Protein AF-A0A086A893-F1 (afdb_monomer_lite)

pLDDT: mean 83.99, std 12.23, range [52.38, 97.5]

Secondary structure (DSSP, 8-state):
--HHHHHHHHHHHHHHHHTS-SEEEEEPEETT----S--S-EEEEETTEEEEEEEEEEEESSS--EEEEEEEES--S---EEEETTTEEE-EEETTTEEEEEE-S-S-S--EEEEEETTEEEEEE-

Radius of gyration: 19.09 Å; chains: 1; bounding box: 41×47×52 Å

Structure (mmCIF, N/CA/C/O backbone):
data_AF-A0A086A893-F1
#
_entry.id   AF-A0A086A893-F1
#
loop_
_atom_site.group_PDB
_atom_site.id
_atom_site.type_symbol
_atom_site.label_atom_id
_atom_site.label_alt_id
_atom_site.label_comp_id
_atom_site.label_asym_id
_atom_site.label_entity_id
_atom_site.label_seq_id
_atom_site.pdbx_PDB_ins_code
_atom_site.Cartn_x
_atom_site.Cartn_y
_atom_site.Cartn_z
_atom_site.occupancy
_atom_site.B_iso_or_equiv
_atom_site.auth_seq_id
_atom_site.auth_comp_id
_atom_site.auth_asym_id
_atom_site.auth_atom_id
_atom_site.pdbx_PDB_model_num
ATOM 1 N N . MET A 1 1 ? 25.472 31.088 -38.352 1.00 52.38 1 MET A N 1
ATOM 2 C CA . MET A 1 1 ? 24.407 30.492 -37.508 1.00 52.38 1 MET A CA 1
ATOM 3 C C . MET A 1 1 ? 24.075 31.480 -36.384 1.00 52.38 1 MET A C 1
ATOM 5 O O . MET A 1 1 ? 24.960 31.782 -35.591 1.00 52.38 1 MET A O 1
ATOM 9 N N . LYS A 1 2 ? 22.877 32.091 -36.381 1.00 60.53 2 LYS A N 1
ATOM 10 C CA . LYS A 1 2 ? 22.500 33.161 -35.425 1.00 60.53 2 LYS A CA 1
ATOM 11 C C . LYS A 1 2 ? 22.500 32.616 -33.983 1.00 60.53 2 LYS A C 1
ATOM 13 O O . LYS A 1 2 ? 22.050 31.495 -33.765 1.00 60.53 2 LYS A O 1
ATOM 18 N N . LYS A 1 3 ? 23.005 33.394 -33.010 1.00 60.03 3 LYS A N 1
ATOM 19 C CA . LYS A 1 3 ? 23.180 32.988 -31.592 1.00 60.03 3 LYS A CA 1
ATOM 20 C C . LYS A 1 3 ? 21.903 32.417 -30.949 1.00 60.03 3 LYS A C 1
ATOM 22 O O . LYS A 1 3 ? 21.993 31.517 -30.123 1.00 60.03 3 LYS A O 1
ATOM 27 N N . SER A 1 4 ? 20.732 32.875 -31.386 1.00 62.72 4 SER A N 1
ATOM 28 C CA . SER A 1 4 ? 19.419 32.396 -30.942 1.00 62.72 4 SER A CA 1
ATOM 29 C C . SER A 1 4 ? 19.160 30.914 -31.241 1.00 62.72 4 SER A C 1
ATOM 31 O O . SER A 1 4 ? 18.571 30.223 -30.417 1.00 62.72 4 SER A O 1
ATOM 33 N N . LEU A 1 5 ? 19.652 30.387 -32.367 1.00 64.88 5 LEU A N 1
ATOM 34 C CA . LEU A 1 5 ? 19.407 28.995 -32.762 1.00 64.88 5 LEU A CA 1
ATOM 35 C C . LEU A 1 5 ? 20.126 27.990 -31.840 1.00 64.88 5 LEU A C 1
ATOM 37 O O . LEU A 1 5 ? 19.618 26.902 -31.590 1.00 64.88 5 LEU A O 1
ATOM 41 N N . LYS A 1 6 ? 21.292 28.371 -31.295 1.00 63.34 6 LYS A N 1
ATOM 42 C CA . LYS A 1 6 ? 22.058 27.537 -30.350 1.00 63.34 6 LYS A CA 1
ATOM 43 C C . LYS A 1 6 ? 21.356 27.399 -28.998 1.00 63.34 6 LYS A C 1
ATOM 45 O O . LYS A 1 6 ? 21.402 26.329 -28.404 1.00 63.34 6 LYS A O 1
ATOM 50 N N . ILE A 1 7 ? 20.691 28.458 -28.535 1.00 69.25 7 ILE A N 1
ATOM 51 C CA . ILE A 1 7 ? 19.968 28.462 -27.256 1.00 69.25 7 ILE A CA 1
ATOM 52 C C . ILE A 1 7 ? 18.718 27.579 -27.349 1.00 69.25 7 ILE A C 1
ATOM 54 O O . ILE A 1 7 ? 18.462 26.794 -26.444 1.00 69.25 7 ILE A O 1
ATOM 58 N N . VAL A 1 8 ? 17.986 27.637 -28.466 1.00 70.44 8 VAL A N 1
ATOM 59 C CA . VAL A 1 8 ? 16.799 26.791 -28.688 1.00 70.44 8 VAL A CA 1
ATOM 60 C C . VAL A 1 8 ? 17.168 25.306 -28.733 1.00 70.44 8 VAL A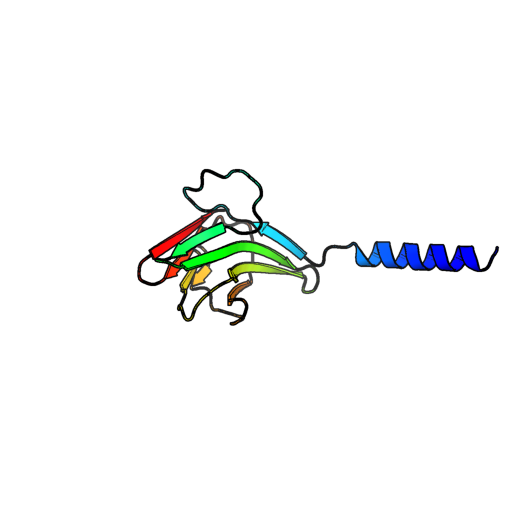 C 1
ATOM 62 O O . VAL A 1 8 ? 16.496 24.494 -28.104 1.00 70.44 8 VAL A O 1
ATOM 65 N N . LEU A 1 9 ? 18.268 24.947 -29.405 1.00 67.38 9 LEU A N 1
AT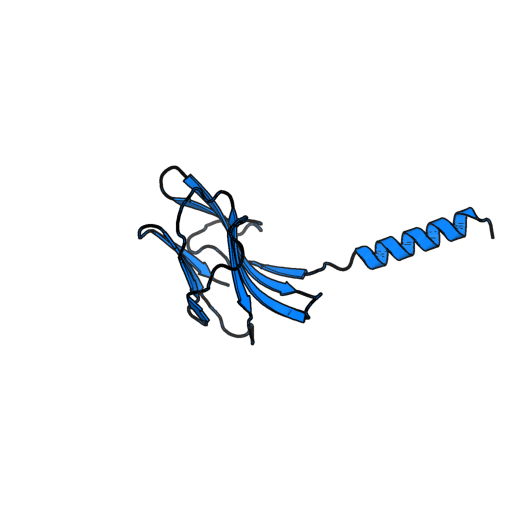OM 66 C CA . LEU A 1 9 ? 18.772 23.568 -29.419 1.00 67.38 9 LEU A CA 1
ATOM 67 C C . LEU A 1 9 ? 19.214 23.094 -28.027 1.00 67.38 9 LEU A C 1
ATOM 69 O O . LEU A 1 9 ? 18.925 21.962 -27.648 1.00 67.38 9 LEU A O 1
ATOM 73 N N . PHE A 1 10 ? 19.860 23.964 -27.248 1.00 68.56 10 PHE A N 1
ATOM 74 C CA . PHE A 1 10 ? 20.278 23.648 -25.884 1.00 68.56 10 PHE A CA 1
ATOM 75 C C . PHE A 1 10 ? 19.073 23.427 -24.953 1.00 68.56 10 PHE A C 1
ATOM 77 O O . PHE A 1 10 ? 18.984 22.390 -24.300 1.00 68.56 10 PHE A O 1
ATOM 84 N N . ILE A 1 11 ? 18.087 24.328 -24.967 1.00 69.50 11 ILE A N 1
ATOM 85 C CA . ILE A 1 11 ? 16.861 24.194 -24.162 1.00 69.50 11 ILE A CA 1
ATOM 86 C C . ILE A 1 11 ? 16.047 22.966 -24.596 1.00 69.50 11 ILE A C 1
ATOM 88 O O . ILE A 1 11 ? 15.569 22.217 -23.744 1.00 69.50 11 ILE A O 1
ATOM 92 N N . GLY A 1 12 ? 15.943 22.709 -25.906 1.00 65.44 12 GLY A N 1
ATOM 93 C CA . GLY A 1 12 ? 15.293 21.510 -26.440 1.00 65.44 12 GLY A CA 1
ATOM 94 C C . GLY A 1 12 ? 15.961 20.217 -25.963 1.00 65.44 12 GLY A C 1
ATOM 95 O O . GLY A 1 12 ? 15.274 19.270 -25.587 1.00 65.44 12 GLY A O 1
ATOM 96 N N . SER A 1 13 ? 17.296 20.197 -25.886 1.00 61.53 13 SER A N 1
ATOM 97 C CA . SER A 1 13 ? 18.045 19.047 -25.364 1.00 61.53 13 SER A CA 1
ATOM 98 C C . SER A 1 13 ? 17.865 18.839 -23.853 1.00 61.53 13 SER A C 1
ATOM 100 O O . SER A 1 13 ? 17.741 17.700 -23.406 1.00 61.53 13 SER A O 1
ATOM 102 N N . CYS A 1 14 ? 17.751 19.913 -23.063 1.00 62.81 14 CYS A N 1
ATOM 103 C CA . CYS A 1 14 ? 17.468 19.814 -21.629 1.00 62.81 14 CYS A CA 1
ATOM 104 C C . CYS A 1 14 ? 16.050 19.287 -21.355 1.00 62.81 14 CYS A C 1
ATOM 106 O O . CYS A 1 14 ? 15.870 18.437 -20.489 1.00 62.81 14 CYS A O 1
ATOM 108 N N . MET A 1 15 ? 15.049 19.724 -22.127 1.00 61.59 15 MET A N 1
ATOM 109 C CA . MET A 1 15 ? 13.661 19.253 -21.991 1.00 61.59 15 MET A CA 1
ATOM 110 C C . MET A 1 15 ? 13.507 17.757 -22.323 1.00 61.59 15 MET A C 1
ATOM 112 O O . MET A 1 15 ? 12.729 17.050 -21.679 1.00 61.59 15 MET A O 1
ATOM 116 N N . LEU A 1 16 ? 14.290 17.244 -23.279 1.00 59.69 16 LEU A N 1
ATOM 117 C CA . LEU A 1 16 ? 14.330 15.814 -23.612 1.00 59.69 16 LEU A CA 1
ATOM 118 C C . LEU A 1 16 ? 15.019 14.963 -22.530 1.00 59.69 16 LEU A C 1
ATOM 120 O O . LEU A 1 16 ? 14.632 13.820 -22.313 1.00 59.69 16 LEU A O 1
ATOM 124 N N . LEU A 1 17 ? 15.999 15.513 -21.807 1.00 56.88 17 LEU A N 1
ATOM 125 C CA . LEU A 1 17 ? 16.642 14.820 -20.682 1.00 56.88 17 LEU A CA 1
ATOM 126 C C . LEU A 1 17 ? 15.795 14.852 -19.399 1.00 56.88 17 LEU A C 1
ATOM 128 O O . LEU A 1 17 ? 15.865 13.923 -18.598 1.00 56.88 17 LEU A O 1
ATOM 132 N N . CYS A 1 18 ? 14.957 15.875 -19.212 1.00 58.06 18 CYS A N 1
ATOM 133 C CA . CYS A 1 18 ? 14.047 15.979 -18.065 1.00 58.06 18 CYS A CA 1
ATOM 134 C C . CYS A 1 18 ? 12.735 15.189 -18.224 1.00 58.06 18 CYS A C 1
ATOM 136 O O . CYS A 1 18 ? 11.978 15.085 -17.263 1.00 58.06 18 CYS A O 1
ATOM 138 N N . SER A 1 19 ? 12.441 14.648 -19.410 1.00 56.62 19 SER A N 1
ATOM 139 C CA . SER A 1 19 ? 11.181 13.937 -19.693 1.00 56.62 19 SER A CA 1
ATOM 140 C C . SER A 1 19 ? 11.245 12.424 -19.459 1.00 56.62 19 SER A C 1
ATOM 142 O O . SER A 1 19 ? 10.241 11.738 -19.648 1.00 56.62 19 SER A O 1
ATOM 144 N N . CYS A 1 20 ? 12.378 11.886 -18.994 1.00 60.84 20 CYS A N 1
ATOM 145 C CA . CYS A 1 20 ? 12.442 10.499 -18.541 1.00 60.84 20 CYS A CA 1
ATOM 146 C C . CYS A 1 20 ? 11.768 10.391 -17.159 1.00 60.84 20 CYS A C 1
ATOM 148 O O . CYS A 1 20 ? 12.252 11.010 -16.205 1.00 60.84 20 CYS A O 1
ATOM 150 N N . PRO A 1 21 ? 10.648 9.657 -17.013 1.00 65.25 21 PRO A N 1
ATOM 151 C CA . PRO A 1 21 ? 9.972 9.544 -15.729 1.00 65.25 21 PRO A CA 1
ATOM 152 C C . PRO A 1 21 ? 10.917 8.894 -14.716 1.00 65.25 21 PRO A C 1
ATOM 154 O O . PRO A 1 21 ? 11.482 7.837 -14.973 1.00 65.25 21 PRO A O 1
ATOM 157 N N . ALA A 1 22 ? 11.081 9.510 -13.544 1.00 73.06 22 ALA A N 1
ATOM 158 C CA . ALA A 1 22 ? 11.978 9.010 -12.497 1.00 73.06 22 ALA A CA 1
ATOM 159 C C . ALA A 1 22 ? 11.532 7.657 -11.902 1.00 73.06 22 ALA A C 1
ATOM 161 O O . ALA A 1 22 ? 12.317 6.954 -11.262 1.00 73.06 22 ALA A O 1
ATOM 162 N N . SER A 1 23 ? 10.272 7.268 -12.123 1.00 82.06 23 SER A N 1
ATOM 163 C CA . SER A 1 23 ? 9.723 5.980 -11.703 1.00 82.06 23 SER A CA 1
ATOM 164 C C . SER A 1 23 ? 8.509 5.567 -12.538 1.00 82.06 23 SER A C 1
ATOM 166 O O . SER A 1 23 ? 7.901 6.390 -13.220 1.00 82.06 23 SER A O 1
ATOM 168 N N . SER A 1 24 ? 8.140 4.288 -12.464 1.00 89.12 24 SER A N 1
ATOM 169 C CA . SER A 1 24 ? 6.857 3.775 -12.959 1.00 89.12 24 SER A CA 1
ATOM 170 C C . SER A 1 24 ? 6.102 3.072 -11.834 1.00 89.12 24 SER A C 1
ATOM 172 O O . SER A 1 24 ? 6.705 2.390 -11.004 1.00 89.12 24 SER A O 1
ATOM 174 N N . PHE A 1 25 ? 4.781 3.245 -11.785 1.00 90.12 25 PHE A N 1
ATOM 175 C CA . PHE A 1 25 ? 3.943 2.710 -10.714 1.00 90.12 25 PHE A CA 1
ATOM 176 C C . PHE A 1 25 ? 2.838 1.825 -11.286 1.00 90.12 25 PHE A C 1
ATOM 178 O O . PHE A 1 25 ? 2.008 2.295 -12.060 1.00 90.12 25 PHE A O 1
ATOM 185 N N . VAL A 1 26 ? 2.815 0.554 -10.887 1.00 90.94 26 VAL A N 1
ATOM 186 C CA . VAL A 1 26 ? 1.777 -0.410 -11.268 1.00 90.94 26 VAL A CA 1
ATOM 187 C C . VAL A 1 26 ? 0.802 -0.546 -10.107 1.00 90.94 26 VAL A C 1
ATOM 189 O O . VAL A 1 26 ? 1.117 -1.170 -9.096 1.00 90.94 26 VAL A O 1
ATOM 192 N N . MET A 1 27 ? -0.365 0.075 -10.245 1.00 92.50 27 MET A N 1
ATOM 193 C CA . MET A 1 27 ? -1.365 0.167 -9.185 1.00 92.50 27 MET A CA 1
ATOM 194 C C . MET A 1 27 ? -2.160 -1.130 -9.015 1.00 92.50 27 MET A C 1
ATOM 196 O O . MET A 1 27 ? -2.504 -1.787 -9.993 1.00 92.50 27 MET A O 1
ATOM 200 N N . TYR A 1 28 ? -2.450 -1.485 -7.765 1.00 93.19 28 TYR A N 1
ATOM 201 C CA . TYR A 1 28 ? -3.307 -2.617 -7.416 1.00 93.19 28 TYR A CA 1
ATOM 202 C C . TYR A 1 28 ? -4.765 -2.157 -7.393 1.00 93.19 28 TYR A C 1
ATOM 204 O O . TYR A 1 28 ? -5.052 -0.996 -7.102 1.00 93.19 28 TYR A O 1
ATOM 212 N N . LYS A 1 29 ? -5.695 -3.064 -7.682 1.00 91.94 29 LYS A N 1
ATOM 213 C CA . LYS A 1 29 ? -7.137 -2.825 -7.601 1.00 91.94 29 LYS A CA 1
ATOM 214 C C . LYS A 1 29 ? -7.655 -3.081 -6.191 1.00 91.94 29 LYS A C 1
ATOM 216 O O . LYS A 1 29 ? -7.275 -4.066 -5.564 1.00 91.94 29 LYS A O 1
ATOM 221 N N . LEU A 1 30 ? -8.536 -2.210 -5.702 1.00 93.75 30 LEU A N 1
ATOM 222 C CA . LEU A 1 30 ? -9.277 -2.443 -4.462 1.00 93.75 30 LEU A CA 1
ATOM 223 C C . LEU A 1 30 ? -10.319 -3.546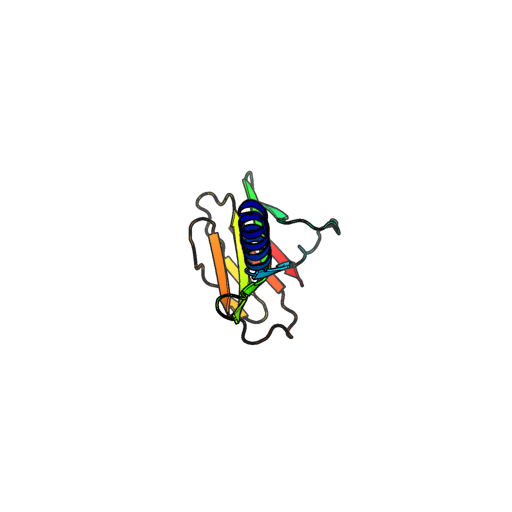 -4.700 1.00 93.75 30 LEU A C 1
ATOM 225 O O . LEU A 1 30 ? -11.139 -3.440 -5.612 1.00 93.75 30 LEU A O 1
ATOM 229 N N . VAL A 1 31 ? -10.296 -4.596 -3.881 1.00 92.00 31 VAL A N 1
ATOM 230 C CA . VAL A 1 31 ? -11.249 -5.711 -3.976 1.00 92.00 31 VAL A CA 1
ATOM 231 C C . VAL A 1 31 ? -12.662 -5.209 -3.674 1.00 92.00 31 VAL A C 1
ATOM 233 O O . VAL A 1 31 ? -12.881 -4.537 -2.669 1.00 92.00 31 VAL A O 1
ATOM 236 N N .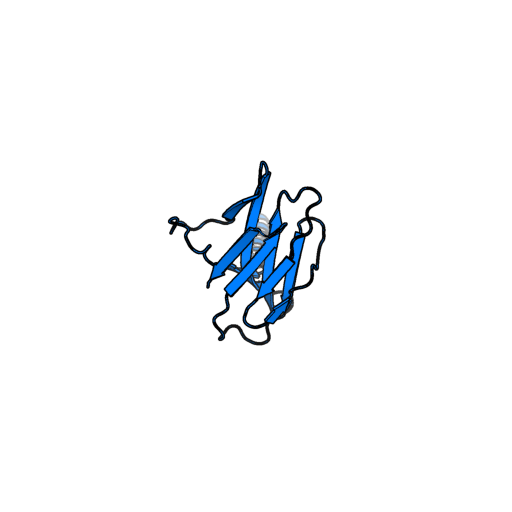 GLY A 1 32 ? -13.616 -5.549 -4.544 1.00 87.44 32 GLY A N 1
ATOM 237 C CA . GLY A 1 32 ? -15.009 -5.102 -4.434 1.00 87.44 32 GLY A CA 1
ATOM 238 C C . GLY A 1 32 ? -15.256 -3.673 -4.926 1.00 87.44 32 GLY A C 1
ATOM 239 O O . GLY A 1 32 ? -16.334 -3.138 -4.699 1.00 87.44 32 GLY A O 1
ATOM 240 N N . SER A 1 33 ? -14.276 -3.034 -5.575 1.00 84.25 33 SER A N 1
ATOM 241 C CA . SER A 1 33 ? -14.504 -1.764 -6.264 1.00 84.25 33 SER A CA 1
ATOM 242 C C . SER A 1 33 ? -15.059 -2.009 -7.666 1.00 84.25 33 SER A C 1
ATOM 244 O O . SER A 1 33 ? -14.393 -2.638 -8.482 1.00 84.25 33 SER A O 1
ATOM 246 N N . ASP A 1 34 ? -16.222 -1.434 -7.972 1.00 73.81 34 ASP A N 1
ATOM 247 C CA . ASP A 1 34 ? -16.816 -1.463 -9.322 1.00 73.81 34 ASP A CA 1
ATOM 248 C C . ASP A 1 34 ? -16.134 -0.483 -10.300 1.00 73.81 34 ASP A C 1
ATOM 250 O O . ASP A 1 34 ? -16.531 -0.340 -11.455 1.00 73.81 34 ASP A O 1
ATOM 254 N N . ASN A 1 35 ? -15.112 0.249 -9.843 1.00 63.94 35 ASN A N 1
ATOM 255 C CA . ASN A 1 35 ? -14.403 1.215 -10.671 1.00 63.94 35 ASN A CA 1
ATOM 256 C C . ASN A 1 35 ? -13.260 0.551 -11.440 1.00 63.94 35 ASN A C 1
ATOM 258 O O . ASN A 1 35 ? -12.153 0.416 -10.926 1.00 63.94 35 ASN A O 1
ATOM 262 N N . ASP A 1 36 ? -13.500 0.264 -12.717 1.00 62.25 36 ASP A N 1
ATOM 263 C CA . ASP A 1 36 ? -12.444 -0.086 -13.678 1.00 62.25 36 ASP A CA 1
ATOM 264 C C . ASP A 1 36 ? -11.696 1.137 -14.244 1.00 62.25 36 ASP A C 1
ATOM 266 O O . ASP A 1 36 ? -10.771 0.998 -15.047 1.00 62.25 36 ASP A O 1
ATOM 270 N N . SER A 1 37 ? -12.065 2.351 -13.822 1.00 62.09 37 SER A N 1
ATOM 271 C CA . SER A 1 37 ? -11.378 3.579 -14.222 1.00 62.09 37 SER A CA 1
ATOM 272 C C . SER A 1 37 ? -10.005 3.710 -13.554 1.00 62.09 37 SER A C 1
ATOM 274 O O . SER A 1 37 ? -9.815 3.371 -12.385 1.00 62.09 37 SER A O 1
ATOM 276 N N . TYR A 1 38 ? -9.031 4.238 -14.303 1.00 64.19 38 TYR A N 1
ATOM 277 C CA . TYR A 1 38 ? -7.684 4.507 -13.802 1.00 64.19 38 TYR A CA 1
ATOM 278 C C . TYR A 1 38 ? -7.746 5.606 -12.732 1.00 64.19 38 TYR A C 1
ATOM 280 O O . TYR A 1 38 ? -7.833 6.793 -13.043 1.00 64.19 38 TYR A O 1
ATOM 288 N N . ARG A 1 39 ? -7.745 5.214 -11.457 1.00 74.88 39 ARG A N 1
ATOM 289 C CA . ARG A 1 39 ? -7.664 6.140 -10.322 1.00 74.88 39 ARG A CA 1
ATOM 290 C C . ARG A 1 39 ? -6.221 6.264 -9.874 1.00 74.88 39 ARG A C 1
ATOM 292 O O . ARG A 1 39 ? -5.474 5.300 -9.939 1.00 74.88 39 ARG A O 1
ATOM 299 N N . GLU A 1 40 ? -5.829 7.434 -9.385 1.00 84.69 40 GLU A N 1
ATOM 300 C CA . GLU A 1 40 ? -4.527 7.581 -8.726 1.00 84.69 40 GLU A CA 1
ATOM 301 C C . GLU A 1 40 ? -4.571 7.108 -7.260 1.00 84.69 40 GLU A C 1
ATOM 303 O O . GLU A 1 40 ? -3.568 6.645 -6.716 1.00 84.69 40 GLU A O 1
ATOM 308 N N . TYR A 1 41 ? -5.749 7.202 -6.635 1.00 90.75 41 TYR A N 1
ATOM 309 C CA . TYR A 1 41 ? -6.014 6.857 -5.241 1.00 90.75 41 TYR A CA 1
ATOM 310 C C . TYR A 1 41 ? -7.389 6.190 -5.099 1.00 90.75 41 TYR A C 1
ATOM 312 O O . TYR A 1 41 ? -8.327 6.522 -5.825 1.00 90.75 41 TYR A O 1
ATOM 320 N N . TYR A 1 42 ? -7.517 5.293 -4.123 1.00 91.69 42 TYR A N 1
ATOM 321 C CA . TYR A 1 42 ? -8.794 4.777 -3.631 1.00 91.69 42 TYR A CA 1
ATOM 322 C C . TYR A 1 42 ? -9.167 5.458 -2.319 1.00 91.69 42 TYR A C 1
ATOM 324 O O . TYR A 1 42 ? -8.323 5.604 -1.436 1.00 91.69 42 TYR A O 1
ATOM 332 N N . ASP A 1 43 ? -10.434 5.830 -2.180 1.00 91.44 43 ASP A N 1
ATOM 333 C CA . ASP A 1 43 ? -10.980 6.349 -0.931 1.00 91.44 43 ASP A CA 1
ATOM 334 C C . ASP A 1 43 ? -11.390 5.173 -0.027 1.00 91.44 43 ASP A C 1
ATOM 336 O O . ASP A 1 43 ? -12.190 4.321 -0.415 1.00 91.44 43 ASP A O 1
ATOM 340 N N . LEU A 1 44 ? -10.819 5.115 1.175 1.00 90.12 44 LEU A N 1
ATOM 341 C CA . LEU A 1 44 ? -11.107 4.123 2.208 1.00 90.12 44 LEU A CA 1
ATOM 342 C C . LEU A 1 44 ? -11.914 4.789 3.326 1.00 90.12 44 LEU A C 1
ATOM 344 O O . LEU A 1 44 ? -11.429 5.721 3.974 1.00 90.12 44 LEU A O 1
ATOM 348 N N . ILE A 1 45 ? -13.143 4.314 3.542 1.00 87.44 45 ILE A N 1
ATOM 349 C CA . ILE A 1 45 ? -14.092 4.904 4.498 1.00 87.44 45 ILE A CA 1
ATOM 350 C C . ILE A 1 45 ? -13.901 4.295 5.889 1.00 87.44 45 ILE A C 1
ATOM 352 O O . ILE A 1 45 ? -14.412 3.221 6.226 1.00 87.44 45 ILE A O 1
ATOM 356 N N . ASP A 1 46 ? -13.206 5.027 6.748 1.00 79.88 46 ASP A N 1
ATOM 357 C CA . ASP A 1 46 ? -12.832 4.579 8.080 1.00 79.88 46 ASP A CA 1
ATOM 358 C C . ASP A 1 46 ? -13.542 5.375 9.182 1.00 79.88 46 ASP A C 1
ATOM 360 O O . ASP A 1 46 ? -12.979 6.267 9.822 1.00 79.88 46 ASP A O 1
ATOM 364 N N . GLY A 1 47 ? -14.819 5.040 9.388 1.00 80.94 47 GLY A N 1
ATOM 365 C CA . GLY A 1 47 ? -15.676 5.755 10.332 1.00 80.94 47 GLY A CA 1
ATOM 366 C C . GLY A 1 47 ? -16.190 7.023 9.663 1.00 80.94 47 GLY A C 1
ATOM 367 O O . GLY A 1 47 ? -16.741 6.937 8.570 1.00 80.94 47 GLY A O 1
ATOM 368 N N . SER A 1 48 ? -15.981 8.181 10.290 1.00 80.06 48 SER A N 1
ATOM 369 C CA . SER A 1 48 ? -16.261 9.494 9.690 1.00 80.06 48 SER A CA 1
ATOM 370 C C . SER A 1 48 ? -15.137 10.012 8.786 1.00 80.06 48 SER A C 1
ATOM 372 O O . SER A 1 48 ? -15.300 11.054 8.155 1.00 80.06 48 SER A O 1
ATOM 374 N N . ASP A 1 49 ? -13.987 9.335 8.740 1.00 83.31 49 ASP A N 1
ATOM 375 C CA . ASP A 1 49 ? -12.840 9.781 7.951 1.00 83.31 49 ASP A CA 1
ATOM 376 C C . ASP A 1 49 ? -12.761 9.067 6.601 1.00 83.31 49 ASP A C 1
ATOM 378 O O . ASP A 1 49 ? -13.132 7.901 6.457 1.00 83.31 49 ASP A O 1
ATOM 382 N N . THR A 1 50 ? -12.207 9.772 5.616 1.00 88.69 50 THR A N 1
ATOM 383 C CA . THR A 1 50 ? -11.851 9.217 4.308 1.00 88.69 50 THR A CA 1
ATOM 384 C C . THR A 1 50 ? -10.339 9.278 4.139 1.00 88.69 50 THR A C 1
ATOM 386 O O . THR A 1 50 ? -9.760 10.363 4.124 1.00 88.69 50 THR A O 1
ATOM 389 N N . ILE A 1 51 ? -9.701 8.114 4.013 1.00 90.50 51 ILE A N 1
ATOM 390 C CA . ILE A 1 51 ? -8.264 7.994 3.752 1.00 90.50 51 ILE A CA 1
ATOM 391 C C . ILE A 1 51 ? -8.065 7.718 2.272 1.00 90.50 51 ILE A C 1
ATOM 393 O O . ILE A 1 51 ? -8.736 6.865 1.701 1.00 90.50 51 ILE A O 1
ATOM 397 N N . ARG A 1 52 ? -7.099 8.394 1.653 1.00 92.94 52 ARG A N 1
ATOM 398 C CA . ARG A 1 52 ? -6.729 8.136 0.258 1.00 92.94 52 ARG A CA 1
ATOM 399 C C . ARG A 1 52 ? -5.559 7.172 0.205 1.00 92.94 52 ARG A C 1
ATOM 401 O O . ARG A 1 52 ? -4.452 7.531 0.601 1.00 92.94 52 ARG A O 1
ATOM 408 N N . ALA A 1 53 ? -5.798 5.972 -0.303 1.00 94.06 53 ALA A N 1
ATOM 409 C CA . ALA A 1 53 ? -4.809 4.915 -0.420 1.00 94.06 53 ALA A CA 1
ATOM 410 C C . ALA A 1 53 ? -4.335 4.738 -1.865 1.00 94.06 53 ALA A C 1
ATOM 412 O O . ALA A 1 53 ? -5.134 4.615 -2.790 1.00 94.06 53 ALA A O 1
ATOM 413 N N . LYS A 1 54 ? -3.019 4.670 -2.053 1.00 95.06 54 LYS A N 1
ATOM 414 C CA . LYS A 1 54 ? -2.375 4.270 -3.307 1.00 95.06 54 LYS A CA 1
ATOM 415 C C . LYS A 1 54 ? -1.489 3.071 -3.018 1.00 95.06 54 LYS A C 1
ATOM 417 O O . LYS A 1 54 ? -0.522 3.183 -2.268 1.00 95.06 54 LYS A O 1
ATOM 422 N N . VAL A 1 55 ? -1.851 1.929 -3.587 1.00 95.62 55 VAL A N 1
ATOM 423 C CA . VAL A 1 55 ? -1.184 0.642 -3.367 1.00 95.62 55 VAL A CA 1
ATOM 424 C C . VAL A 1 55 ? -0.680 0.128 -4.699 1.00 95.62 55 VAL A C 1
ATOM 426 O O . VAL A 1 55 ? -1.420 0.146 -5.681 1.00 95.62 55 VAL A O 1
ATOM 429 N N . GLY A 1 56 ? 0.569 -0.316 -4.754 1.00 94.56 56 GLY A N 1
ATOM 430 C CA . GLY A 1 56 ? 1.116 -0.858 -5.987 1.00 94.56 56 GLY A CA 1
ATOM 431 C C . GLY A 1 56 ? 2.615 -1.077 -5.961 1.00 94.56 56 GLY A C 1
ATOM 432 O O . GLY A 1 56 ? 3.281 -0.907 -4.941 1.00 94.56 56 GLY A O 1
ATOM 433 N N . VAL A 1 57 ? 3.140 -1.454 -7.120 1.00 94.38 57 VAL A N 1
ATOM 434 C CA . VAL A 1 57 ? 4.563 -1.709 -7.328 1.00 94.38 57 VAL A CA 1
ATOM 435 C C . VAL A 1 57 ? 5.210 -0.482 -7.958 1.00 94.38 57 VAL A C 1
ATOM 437 O O . VAL A 1 57 ? 4.914 -0.135 -9.102 1.00 94.38 57 VAL A O 1
ATOM 440 N N . LEU A 1 58 ? 6.117 0.148 -7.221 1.00 93.31 58 LEU A N 1
ATOM 441 C CA . LEU A 1 58 ? 6.965 1.235 -7.687 1.00 93.31 58 LEU A CA 1
ATOM 442 C C . LEU A 1 58 ? 8.272 0.661 -8.243 1.00 93.31 58 LEU A C 1
ATOM 444 O O . LEU A 1 58 ? 9.069 0.098 -7.497 1.00 93.31 58 LEU A O 1
ATOM 448 N N . HIS A 1 59 ? 8.528 0.848 -9.532 1.00 92.56 59 HIS A N 1
ATOM 449 C CA . HIS A 1 59 ? 9.849 0.637 -10.118 1.00 92.56 59 HIS A CA 1
ATOM 450 C C . HIS A 1 59 ? 10.561 1.985 -10.165 1.00 92.56 59 HIS A C 1
ATOM 452 O O . HIS A 1 59 ? 10.162 2.882 -10.913 1.00 92.56 59 HIS A O 1
ATOM 458 N N . SER A 1 60 ? 11.593 2.136 -9.345 1.00 90.19 60 SER A N 1
ATOM 459 C CA . SER A 1 60 ? 12.409 3.341 -9.294 1.00 90.19 60 SER A CA 1
ATOM 460 C C . SER A 1 60 ? 13.586 3.198 -10.256 1.00 90.19 60 SER A C 1
ATOM 462 O O . SER A 1 60 ? 14.348 2.232 -10.199 1.00 90.19 60 SER A O 1
ATOM 464 N N . PHE A 1 61 ? 13.737 4.163 -11.162 1.00 86.44 61 PHE A N 1
ATOM 465 C CA . PHE A 1 61 ? 14.843 4.165 -12.122 1.00 86.44 61 PHE A CA 1
ATOM 466 C C . PHE A 1 61 ? 16.123 4.776 -11.536 1.00 86.44 61 PHE A C 1
ATOM 468 O O . PHE A 1 61 ? 17.204 4.532 -12.068 1.00 86.44 61 PHE A O 1
ATOM 475 N N . ILE A 1 62 ? 16.011 5.524 -10.430 1.00 84.69 62 ILE A N 1
ATOM 476 C CA . ILE A 1 62 ? 17.137 6.193 -9.759 1.00 84.69 62 ILE A CA 1
ATOM 477 C C . ILE A 1 62 ? 18.041 5.161 -9.079 1.00 84.69 62 ILE A C 1
ATOM 479 O O . ILE A 1 62 ? 19.240 5.107 -9.337 1.00 84.69 62 ILE A O 1
ATOM 483 N N . ASP A 1 63 ? 17.460 4.315 -8.232 1.00 88.50 63 ASP A N 1
ATOM 484 C CA . ASP A 1 63 ? 18.175 3.275 -7.483 1.00 88.50 63 ASP A CA 1
ATOM 485 C C . ASP A 1 63 ? 18.070 1.884 -8.131 1.00 88.50 63 ASP A C 1
ATOM 487 O O . ASP A 1 63 ? 18.647 0.924 -7.624 1.00 88.50 63 ASP A O 1
ATOM 491 N N . LYS A 1 64 ? 17.360 1.778 -9.266 1.00 88.00 64 LYS A N 1
ATOM 492 C CA . LYS A 1 64 ? 17.103 0.532 -10.009 1.00 88.00 64 LYS A CA 1
ATOM 493 C C . LYS A 1 64 ? 16.446 -0.554 -9.150 1.00 88.00 64 LYS A C 1
ATOM 495 O O . LYS A 1 64 ? 16.630 -1.746 -9.404 1.00 88.00 64 LYS A O 1
ATOM 500 N N . LYS A 1 65 ? 15.676 -0.150 -8.137 1.00 92.94 65 LYS A N 1
ATOM 501 C CA . LYS A 1 65 ? 14.966 -1.056 -7.234 1.00 92.94 65 LYS A CA 1
ATOM 502 C C . LYS A 1 65 ? 13.472 -1.043 -7.490 1.00 92.94 65 LYS A C 1
ATOM 504 O O . LYS A 1 65 ? 12.900 -0.124 -8.074 1.00 92.94 65 LYS A O 1
ATOM 509 N N . THR A 1 66 ? 12.839 -2.120 -7.046 1.00 93.19 66 THR A N 1
ATOM 510 C CA . THR A 1 66 ? 11.391 -2.275 -7.102 1.00 93.19 66 THR A CA 1
ATOM 511 C C . THR A 1 66 ? 10.847 -2.373 -5.692 1.00 93.19 66 THR A C 1
ATOM 513 O O . THR A 1 66 ? 11.386 -3.118 -4.877 1.00 93.19 66 THR A O 1
ATOM 516 N N . TYR A 1 67 ? 9.773 -1.651 -5.413 1.00 94.56 67 TYR A N 1
ATOM 517 C CA . TYR A 1 67 ? 9.158 -1.587 -4.099 1.00 94.56 67 TYR A CA 1
ATOM 518 C C . TYR A 1 67 ? 7.678 -1.920 -4.196 1.00 94.56 67 TYR A C 1
ATOM 520 O O . TYR A 1 67 ? 6.990 -1.456 -5.101 1.00 94.56 67 TYR A O 1
ATOM 528 N N . LEU A 1 68 ? 7.177 -2.697 -3.242 1.00 95.19 68 LEU A N 1
ATOM 529 C CA . LEU A 1 68 ? 5.768 -2.663 -2.903 1.00 95.19 68 LEU A CA 1
ATOM 530 C C . LEU A 1 68 ? 5.549 -1.434 -2.030 1.00 95.19 68 LEU A C 1
ATOM 532 O O . LEU A 1 68 ? 6.153 -1.325 -0.963 1.00 95.19 68 LEU A O 1
ATOM 536 N N . THR A 1 69 ? 4.698 -0.532 -2.497 1.00 95.38 69 THR A N 1
ATOM 537 C CA . THR A 1 69 ? 4.443 0.757 -1.869 1.00 95.38 69 THR A CA 1
ATOM 538 C C . THR A 1 69 ? 2.968 0.875 -1.520 1.00 95.38 69 THR A C 1
ATOM 540 O O . THR A 1 69 ? 2.094 0.719 -2.376 1.00 95.38 69 THR A O 1
ATOM 543 N N . VAL A 1 70 ? 2.702 1.213 -0.262 1.00 96.38 70 VAL A N 1
ATOM 544 C CA . VAL A 1 70 ? 1.395 1.660 0.223 1.00 96.38 70 VAL A CA 1
ATOM 545 C C . VAL A 1 70 ? 1.550 3.087 0.710 1.00 96.38 70 VAL A C 1
ATOM 547 O O . VAL A 1 70 ? 2.287 3.344 1.657 1.00 96.38 70 VAL A O 1
ATOM 550 N N . LYS A 1 71 ? 0.861 4.018 0.057 1.00 95.31 71 LYS A N 1
ATOM 551 C CA . LYS A 1 71 ? 0.811 5.428 0.438 1.00 95.31 71 LYS A CA 1
ATOM 552 C C . LYS A 1 71 ? -0.585 5.759 0.940 1.00 95.31 71 LYS A C 1
ATOM 554 O O . LYS A 1 71 ? -1.552 5.599 0.197 1.00 95.31 71 LYS A O 1
ATOM 559 N N . LEU A 1 72 ? -0.670 6.237 2.174 1.00 93.56 72 LEU A N 1
ATOM 560 C CA . LEU A 1 72 ? -1.895 6.705 2.805 1.00 93.56 72 LEU A CA 1
ATOM 561 C C . LEU A 1 72 ? -1.803 8.217 3.020 1.00 93.56 72 LEU A C 1
ATOM 563 O O . LEU A 1 72 ? -0.893 8.719 3.677 1.00 93.56 72 LEU A O 1
ATOM 567 N N . ASN A 1 73 ? -2.761 8.943 2.453 1.00 91.25 73 ASN A N 1
ATOM 568 C CA . ASN A 1 73 ? -2.922 10.382 2.637 1.00 91.25 73 ASN A CA 1
ATOM 569 C C . ASN A 1 73 ? -4.161 10.663 3.500 1.00 91.25 73 ASN A C 1
ATOM 571 O O . ASN A 1 73 ? -5.110 9.878 3.494 1.00 91.25 73 ASN A O 1
ATOM 575 N N . HIS A 1 74 ? -4.185 11.825 4.161 1.00 84.25 74 HIS A N 1
ATOM 576 C CA . HIS A 1 74 ? -5.271 12.251 5.062 1.00 84.25 74 HIS A CA 1
ATOM 577 C C . HIS A 1 74 ? -5.470 11.324 6.276 1.00 84.25 74 HIS A C 1
ATOM 579 O O . HIS A 1 74 ? -6.586 11.122 6.751 1.00 84.25 74 HIS A O 1
ATOM 585 N N . VAL A 1 75 ? -4.376 10.760 6.790 1.00 82.00 75 VAL A N 1
ATOM 586 C CA . VAL A 1 75 ? -4.381 9.951 8.012 1.00 82.00 75 VAL A CA 1
ATOM 587 C C . VAL A 1 75 ? -4.439 10.880 9.229 1.00 82.00 75 VAL A C 1
ATOM 589 O O . VAL A 1 75 ? -3.526 11.671 9.437 1.00 82.00 75 VAL A O 1
ATOM 592 N N . LYS A 1 76 ? -5.499 10.786 10.038 1.00 75.81 76 LYS A N 1
ATOM 593 C CA . LYS A 1 76 ? -5.603 11.469 11.339 1.00 75.81 76 LYS A CA 1
ATOM 594 C C . LYS A 1 76 ? -5.252 10.491 12.453 1.00 75.81 76 LYS A C 1
ATOM 596 O O . LYS A 1 76 ? -6.051 9.595 12.693 1.00 75.81 76 LYS A O 1
ATOM 601 N N . GLU A 1 77 ? -4.079 10.633 13.074 1.00 67.69 77 GLU A N 1
ATOM 602 C CA . GLU A 1 77 ? -3.646 9.956 14.324 1.00 67.69 77 GLU A CA 1
ATOM 603 C C . GLU A 1 77 ? -3.915 8.430 14.424 1.00 67.69 77 GLU A C 1
ATOM 605 O O . GLU A 1 77 ? -3.924 7.842 15.506 1.00 67.69 77 GLU A O 1
ATOM 610 N N . LYS A 1 78 ? -4.126 7.751 13.291 1.00 68.19 78 LYS A N 1
ATOM 611 C CA . LYS A 1 78 ? -4.547 6.349 13.206 1.00 68.19 78 LYS A CA 1
ATOM 612 C C . LYS A 1 78 ? -3.351 5.454 12.902 1.00 68.19 78 LYS A C 1
ATOM 614 O O . LYS A 1 78 ? -2.556 5.733 12.006 1.00 68.19 78 LYS A O 1
ATOM 619 N N . LYS A 1 79 ? -3.249 4.332 13.621 1.00 82.19 79 LYS A N 1
ATOM 620 C CA . LYS A 1 79 ? -2.208 3.318 13.405 1.00 82.19 79 LYS A CA 1
ATOM 621 C C . LYS A 1 79 ? -2.679 2.296 12.372 1.00 82.19 79 LYS A C 1
ATOM 623 O O . LYS A 1 79 ? -3.412 1.369 12.706 1.00 82.19 79 LYS A O 1
ATOM 628 N N . TYR A 1 80 ? -2.232 2.459 11.131 1.00 88.81 80 TYR A N 1
ATOM 629 C CA . TYR A 1 80 ? -2.458 1.477 10.071 1.00 88.81 80 TYR A CA 1
ATOM 630 C C . TYR A 1 80 ? -1.419 0.363 10.128 1.00 88.81 80 TYR A C 1
ATOM 632 O O . TYR A 1 80 ? -0.222 0.623 10.239 1.00 88.81 80 TYR A O 1
ATOM 640 N N . LYS A 1 81 ? -1.883 -0.879 9.998 1.00 93.75 81 LYS A N 1
ATOM 641 C CA . LYS A 1 81 ? -1.030 -2.038 9.738 1.00 93.75 81 LYS A CA 1
ATOM 642 C C . LYS A 1 81 ? -1.159 -2.429 8.278 1.00 93.75 81 LYS A C 1
ATOM 644 O O . LYS A 1 81 ? -2.267 -2.498 7.748 1.00 93.75 81 LYS A O 1
ATOM 649 N N . VAL A 1 82 ? -0.031 -2.699 7.635 1.00 96.31 82 VAL A N 1
ATOM 650 C CA . VAL A 1 82 ? 0.009 -3.115 6.233 1.00 96.31 82 VAL A CA 1
ATOM 651 C C . VAL A 1 82 ? 0.631 -4.498 6.149 1.00 96.31 82 VAL A C 1
ATOM 653 O O . VAL A 1 82 ? 1.704 -4.737 6.694 1.00 96.31 82 VAL A O 1
ATOM 656 N N . PHE A 1 83 ? -0.033 -5.411 5.448 1.00 96.94 83 PHE A N 1
ATOM 657 C CA . PHE A 1 83 ? 0.420 -6.787 5.272 1.00 96.94 83 PHE A CA 1
ATOM 658 C C . PHE A 1 83 ? 0.342 -7.193 3.802 1.00 96.94 83 PHE A C 1
ATOM 660 O O . PHE A 1 83 ? -0.656 -6.920 3.144 1.00 96.94 83 PHE A O 1
ATOM 667 N N . SER A 1 84 ? 1.359 -7.881 3.289 1.00 95.12 84 SER A N 1
ATOM 668 C CA . SER A 1 84 ? 1.315 -8.560 1.990 1.00 95.12 84 SER A CA 1
ATOM 669 C C . SER A 1 84 ? 1.338 -10.069 2.187 1.00 95.12 84 SER A C 1
ATOM 671 O O . SER A 1 84 ? 2.172 -10.596 2.922 1.00 95.12 84 SER A O 1
ATOM 673 N N . THR A 1 85 ? 0.484 -10.789 1.459 1.00 94.31 85 THR A N 1
ATOM 674 C CA . THR A 1 85 ? 0.474 -12.261 1.470 1.00 94.31 85 THR A CA 1
ATOM 675 C C . THR A 1 85 ? 1.802 -12.881 1.033 1.00 94.31 85 THR A C 1
ATOM 677 O O . THR A 1 85 ? 2.117 -13.993 1.449 1.00 94.31 85 THR A O 1
ATOM 680 N N . ALA A 1 86 ? 2.605 -12.177 0.229 1.00 91.12 86 ALA A N 1
ATOM 681 C CA . ALA A 1 86 ? 3.897 -12.669 -0.242 1.00 91.12 86 ALA A CA 1
ATOM 682 C C . ALA A 1 86 ? 5.086 -12.222 0.625 1.00 91.12 86 ALA A C 1
ATOM 684 O O . ALA A 1 86 ? 6.132 -12.876 0.587 1.00 91.12 86 ALA A O 1
ATOM 685 N N . TYR A 1 87 ? 4.950 -11.120 1.372 1.00 90.56 87 TYR A N 1
ATOM 686 C CA . TYR A 1 87 ? 6.081 -10.456 2.036 1.00 90.56 87 TYR A CA 1
ATOM 687 C C . TYR A 1 87 ? 5.885 -10.192 3.535 1.00 90.56 87 TYR A C 1
ATOM 689 O O . TYR A 1 87 ? 6.798 -9.663 4.169 1.00 90.56 87 TYR A O 1
ATOM 697 N N . GLY A 1 88 ? 4.748 -10.594 4.104 1.00 93.00 88 GLY A N 1
ATOM 698 C CA . GLY A 1 88 ? 4.431 -10.404 5.515 1.00 93.00 88 GLY A CA 1
ATOM 699 C C . GLY A 1 88 ? 4.046 -8.963 5.851 1.00 93.00 88 GLY A C 1
ATOM 700 O O . GLY A 1 88 ? 3.606 -8.200 4.988 1.00 93.00 88 GLY A O 1
ATOM 701 N N . GLU A 1 89 ? 4.208 -8.591 7.120 1.00 95.31 89 GLU A N 1
ATOM 702 C CA . GLU A 1 89 ? 3.977 -7.223 7.588 1.00 95.31 89 GLU A CA 1
ATOM 703 C C . GLU A 1 89 ? 4.993 -6.253 6.966 1.00 95.31 89 GLU A C 1
ATOM 705 O O . GLU A 1 89 ? 6.196 -6.527 6.892 1.00 95.31 89 GLU A O 1
ATOM 710 N N . ILE A 1 90 ? 4.493 -5.115 6.488 1.00 95.19 90 ILE A N 1
ATOM 711 C CA . ILE A 1 90 ? 5.282 -4.067 5.850 1.00 95.19 90 ILE A CA 1
ATOM 712 C C . ILE A 1 90 ? 5.425 -2.920 6.836 1.00 95.19 90 ILE A C 1
ATOM 714 O O . ILE A 1 90 ? 4.438 -2.337 7.277 1.00 95.19 90 ILE A O 1
ATOM 718 N N . SER A 1 91 ? 6.669 -2.582 7.156 1.00 92.94 91 SER A N 1
ATOM 719 C CA . SER A 1 91 ? 6.978 -1.474 8.051 1.00 92.94 91 SER A CA 1
ATOM 720 C C . SER A 1 91 ? 6.780 -0.125 7.366 1.00 92.94 91 SER A C 1
ATOM 722 O O . SER A 1 91 ? 7.019 0.043 6.166 1.00 92.94 91 SER A O 1
ATOM 724 N N . MET A 1 92 ? 6.363 0.854 8.162 1.00 93.56 92 MET A N 1
ATOM 725 C CA . MET A 1 92 ? 6.307 2.243 7.737 1.00 93.56 92 MET A CA 1
ATOM 726 C C . MET A 1 92 ? 7.725 2.781 7.523 1.00 93.56 92 MET A C 1
ATOM 728 O O . MET A 1 92 ? 8.651 2.466 8.266 1.00 93.56 92 MET A O 1
ATOM 732 N N . THR A 1 93 ? 7.879 3.585 6.481 1.00 92.94 93 THR A N 1
ATOM 733 C CA . THR A 1 93 ? 9.141 4.207 6.058 1.00 92.94 93 THR A CA 1
ATOM 734 C C . THR A 1 93 ? 9.081 5.731 6.067 1.00 92.94 93 THR A C 1
ATOM 736 O O . THR A 1 93 ? 10.124 6.374 6.080 1.00 92.94 93 THR A O 1
ATOM 739 N N . SER A 1 94 ? 7.881 6.316 6.077 1.00 89.12 94 SER A N 1
ATOM 740 C CA . SER A 1 94 ? 7.662 7.753 6.239 1.00 89.12 94 SER A CA 1
ATOM 741 C C . SER A 1 94 ? 6.342 7.986 6.967 1.00 89.12 94 SER A C 1
ATOM 743 O O . SER A 1 94 ? 5.380 7.261 6.707 1.00 89.12 94 SER A O 1
ATOM 745 N N . GLU A 1 95 ? 6.323 8.961 7.874 1.00 83.62 95 GLU A N 1
ATOM 746 C CA . GLU A 1 95 ? 5.151 9.322 8.680 1.00 83.62 95 GLU A CA 1
ATOM 747 C C . GLU A 1 95 ? 4.240 10.333 7.977 1.00 83.62 95 GLU A C 1
ATOM 749 O O . GLU A 1 95 ? 3.031 10.256 8.137 1.00 83.62 95 GLU A O 1
ATOM 754 N N . GLU A 1 96 ? 4.764 11.235 7.142 1.00 81.62 96 GLU A N 1
ATOM 755 C CA . GLU A 1 96 ? 3.944 12.213 6.417 1.00 81.62 96 GLU A CA 1
ATOM 756 C C . GLU A 1 96 ? 4.450 12.444 4.982 1.00 81.62 96 GLU A C 1
ATOM 758 O O . GLU A 1 96 ? 5.494 13.069 4.781 1.00 81.62 96 GLU A O 1
ATOM 763 N N . PRO A 1 97 ? 3.715 11.987 3.949 1.00 83.88 97 PRO A N 1
ATOM 764 C CA . PRO A 1 97 ? 2.563 11.084 4.024 1.00 83.88 97 PRO A CA 1
ATOM 765 C C . PRO A 1 97 ? 2.958 9.706 4.577 1.00 83.88 97 PRO A C 1
ATOM 767 O O . PRO A 1 97 ? 4.113 9.299 4.473 1.00 83.88 97 PRO A O 1
ATOM 770 N N . TYR A 1 98 ? 1.983 8.958 5.098 1.00 90.19 98 TYR A N 1
ATOM 771 C CA . TYR A 1 98 ? 2.211 7.615 5.633 1.00 90.19 98 TYR A CA 1
ATOM 772 C C . TYR A 1 98 ? 2.587 6.679 4.480 1.00 90.19 98 TYR A C 1
ATOM 774 O O . TYR A 1 98 ? 1.742 6.327 3.651 1.00 90.19 98 TYR A O 1
ATOM 782 N N . ILE A 1 99 ? 3.860 6.292 4.397 1.00 94.12 99 ILE A N 1
ATOM 783 C CA . ILE A 1 99 ? 4.376 5.426 3.333 1.00 94.12 99 ILE A CA 1
ATOM 784 C C . ILE A 1 99 ? 4.942 4.152 3.939 1.00 94.12 99 ILE A C 1
ATOM 786 O O . ILE A 1 99 ? 5.877 4.192 4.735 1.00 94.12 99 ILE A O 1
ATOM 790 N N . PHE A 1 100 ? 4.450 3.014 3.471 1.00 95.69 100 PHE A N 1
ATOM 791 C CA . PHE A 1 100 ? 4.967 1.687 3.773 1.00 95.69 100 PHE A CA 1
ATOM 792 C C . PHE A 1 100 ? 5.638 1.147 2.518 1.00 95.69 100 PHE A C 1
ATOM 794 O O . PHE A 1 100 ? 4.995 1.041 1.472 1.00 95.69 100 PHE A O 1
ATOM 801 N N . ASN A 1 101 ? 6.924 0.821 2.617 1.00 94.56 101 ASN A N 1
ATOM 802 C CA . ASN A 1 101 ? 7.703 0.314 1.494 1.00 94.56 101 ASN A CA 1
ATOM 803 C C . ASN A 1 101 ? 8.352 -1.019 1.849 1.00 94.56 101 ASN A C 1
ATOM 805 O O . ASN A 1 101 ? 8.971 -1.173 2.902 1.00 94.56 101 ASN A O 1
ATOM 809 N N . LYS A 1 1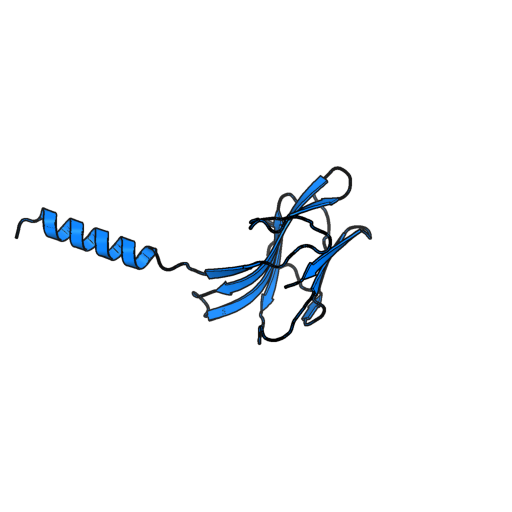02 ? 8.277 -1.967 0.917 1.00 94.81 102 LYS A N 1
ATOM 810 C CA . LYS A 1 102 ? 9.054 -3.206 0.957 1.00 94.81 102 LYS A CA 1
ATOM 811 C C . LYS A 1 102 ? 9.806 -3.376 -0.350 1.00 94.81 102 LYS A C 1
ATOM 813 O O . LYS A 1 102 ? 9.181 -3.478 -1.400 1.00 94.81 102 LYS A O 1
ATOM 818 N N . GLU A 1 103 ? 11.132 -3.442 -0.292 1.00 94.50 103 GLU A N 1
ATOM 819 C CA . GLU A 1 103 ? 11.936 -3.785 -1.468 1.00 94.50 103 GLU A CA 1
ATOM 820 C C . GLU A 1 103 ? 11.605 -5.212 -1.936 1.00 94.50 103 GLU A C 1
ATOM 822 O O . GLU A 1 103 ? 11.606 -6.166 -1.150 1.00 94.50 103 GLU A O 1
ATOM 827 N N . LEU A 1 104 ? 11.309 -5.353 -3.226 1.00 91.50 104 LEU A N 1
ATOM 828 C CA . LEU A 1 104 ? 10.944 -6.606 -3.865 1.00 91.50 104 LEU A CA 1
ATOM 829 C C . LEU A 1 104 ? 12.138 -7.172 -4.626 1.00 91.50 104 LEU A C 1
ATOM 831 O O . LEU A 1 104 ? 12.654 -6.555 -5.552 1.00 91.50 104 LEU A O 1
ATOM 835 N N . LYS A 1 105 ? 12.505 -8.417 -4.313 1.00 86.75 105 LYS A N 1
ATOM 836 C CA . LYS A 1 105 ? 13.490 -9.175 -5.107 1.00 86.75 105 LYS A CA 1
ATOM 837 C C . LYS A 1 105 ? 12.917 -9.693 -6.433 1.00 86.75 105 LYS A C 1
ATOM 839 O O . LYS A 1 105 ? 13.664 -10.061 -7.330 1.00 86.75 105 LYS A O 1
ATOM 844 N N . SER A 1 106 ? 11.591 -9.793 -6.543 1.00 80.50 106 SER A N 1
ATOM 845 C CA . SER A 1 106 ? 10.893 -10.253 -7.747 1.00 80.50 106 SER A CA 1
ATOM 846 C C . SER A 1 106 ? 9.443 -9.788 -7.738 1.00 80.50 106 SER A C 1
ATOM 848 O O . SER A 1 106 ? 8.795 -9.848 -6.697 1.00 80.50 106 SER A O 1
ATOM 850 N N . THR A 1 107 ? 8.925 -9.414 -8.908 1.00 80.62 107 THR A N 1
ATOM 851 C CA . THR A 1 107 ? 7.521 -9.039 -9.140 1.00 80.62 107 THR A CA 1
ATOM 852 C C . THR A 1 107 ? 6.697 -10.164 -9.771 1.00 80.62 107 THR A C 1
ATOM 854 O O . THR A 1 107 ? 5.571 -9.932 -10.198 1.00 80.62 107 THR A O 1
ATOM 857 N N . LYS A 1 108 ? 7.231 -11.390 -9.882 1.00 76.94 108 LYS A N 1
ATOM 858 C CA . LYS A 1 108 ? 6.510 -12.508 -10.522 1.00 76.94 108 LYS A CA 1
ATOM 859 C C . LYS A 1 108 ? 5.396 -13.095 -9.652 1.00 76.94 108 LYS A C 1
ATOM 861 O O . LYS A 1 108 ? 4.469 -13.699 -10.183 1.00 76.94 108 LYS A O 1
ATOM 866 N N . LYS A 1 109 ? 5.489 -12.956 -8.328 1.00 76.94 109 LYS A N 1
ATOM 867 C CA . LYS A 1 109 ? 4.468 -13.465 -7.408 1.00 76.94 109 LYS A CA 1
ATOM 868 C C . LYS A 1 109 ? 3.246 -12.550 -7.456 1.00 76.94 109 LYS A C 1
ATOM 870 O O . LYS A 1 109 ? 3.389 -11.336 -7.350 1.00 76.94 109 LYS A O 1
ATOM 875 N N . ARG A 1 110 ? 2.058 -13.138 -7.615 1.00 82.50 110 ARG A N 1
ATOM 876 C CA . ARG A 1 110 ? 0.810 -12.441 -7.294 1.00 82.50 110 ARG A CA 1
ATOM 877 C C . ARG A 1 110 ? 0.743 -12.297 -5.782 1.00 82.50 110 ARG A C 1
ATOM 879 O O . ARG A 1 110 ? 0.988 -13.270 -5.070 1.00 82.50 110 ARG A O 1
ATOM 886 N N . ASP A 1 111 ? 0.419 -11.108 -5.314 1.00 89.56 111 ASP A N 1
ATOM 887 C CA . ASP A 1 111 ? 0.219 -10.841 -3.904 1.00 89.56 111 ASP A CA 1
ATOM 888 C C . ASP A 1 111 ? -1.041 -10.006 -3.685 1.00 89.56 111 ASP A C 1
ATOM 890 O O . ASP A 1 111 ? -1.591 -9.376 -4.592 1.00 89.56 111 ASP A O 1
ATOM 894 N N . THR A 1 112 ? -1.533 -10.078 -2.457 1.00 94.75 112 THR A N 1
ATOM 895 C CA . THR A 1 112 ? -2.657 -9.290 -1.973 1.00 94.75 112 THR A CA 1
ATOM 896 C C . THR A 1 112 ? -2.152 -8.475 -0.807 1.00 94.75 112 THR A C 1
ATOM 898 O O . THR A 1 112 ? -1.508 -9.011 0.098 1.00 94.75 112 THR A O 1
ATOM 901 N N . VAL A 1 113 ? -2.447 -7.185 -0.835 1.00 97.06 113 VAL A N 1
ATOM 902 C CA . VAL A 1 113 ? -2.086 -6.259 0.228 1.00 97.06 113 VAL A CA 1
ATOM 903 C C . VAL A 1 113 ? -3.319 -5.970 1.053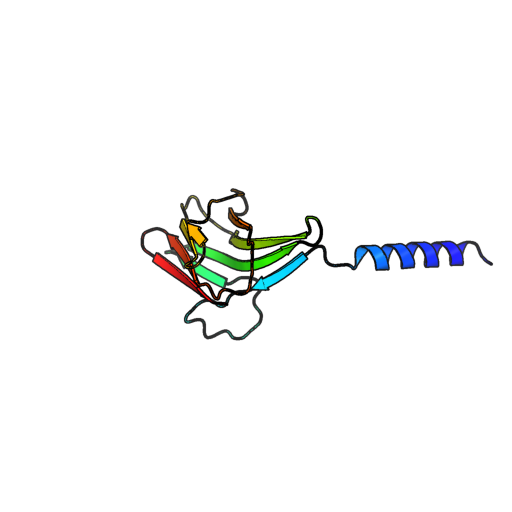 1.00 97.06 113 VAL A C 1
ATOM 905 O O . VAL A 1 113 ? -4.353 -5.581 0.521 1.00 97.06 113 VAL A O 1
ATOM 908 N N . MET A 1 114 ? -3.200 -6.154 2.357 1.00 97.50 114 MET A N 1
ATOM 909 C CA . MET A 1 114 ? -4.206 -5.790 3.331 1.00 97.50 114 MET A CA 1
ATOM 910 C C . MET A 1 114 ? -3.756 -4.533 4.068 1.00 97.50 114 MET A C 1
ATOM 912 O O . MET A 1 114 ? -2.626 -4.461 4.553 1.00 97.50 114 MET A O 1
ATOM 916 N N . ILE A 1 115 ? -4.659 -3.569 4.180 1.00 95.75 115 ILE A N 1
ATOM 917 C CA . ILE A 1 115 ? -4.526 -2.409 5.057 1.00 95.75 115 ILE A CA 1
ATOM 918 C C . ILE A 1 115 ? -5.542 -2.589 6.178 1.00 95.75 115 ILE A C 1
ATOM 920 O O . ILE A 1 115 ? -6.738 -2.703 5.908 1.00 95.75 115 ILE A O 1
ATOM 924 N N . GLU A 1 116 ? -5.072 -2.639 7.419 1.00 93.44 116 GLU A N 1
ATOM 925 C CA . GLU A 1 116 ? -5.907 -2.827 8.601 1.00 93.44 116 GLU A CA 1
ATOM 926 C C . GLU A 1 116 ? -5.839 -1.609 9.525 1.00 93.44 116 GLU A C 1
ATOM 928 O O . GLU A 1 116 ? -4.757 -1.099 9.820 1.00 93.44 116 GLU A O 1
ATOM 933 N N . ASN A 1 117 ? -6.999 -1.174 10.015 1.00 90.06 117 ASN A N 1
ATOM 934 C CA . ASN A 1 117 ? -7.114 -0.242 11.132 1.00 90.06 117 ASN A CA 1
ATOM 935 C C . ASN A 1 117 ? -8.360 -0.558 11.961 1.00 90.06 117 ASN A C 1
ATOM 937 O O . ASN A 1 117 ? -9.434 -0.753 11.400 1.00 90.06 117 ASN A O 1
ATOM 941 N N . ALA A 1 118 ? -8.219 -0.597 13.289 1.00 85.31 118 ALA A N 1
ATOM 942 C CA . ALA A 1 118 ? -9.321 -0.801 14.235 1.00 85.31 118 ALA A CA 1
ATOM 943 C C . ALA A 1 118 ? -10.271 -1.965 13.856 1.00 85.31 118 ALA A C 1
ATOM 945 O O . ALA A 1 118 ? -11.488 -1.858 13.982 1.00 85.31 118 ALA A O 1
ATOM 946 N N . GLY A 1 119 ? -9.721 -3.073 13.341 1.00 84.31 119 GLY A N 1
ATOM 947 C CA . GLY A 1 119 ? -10.481 -4.251 12.903 1.00 84.31 119 GLY A CA 1
ATOM 948 C C . GLY A 1 119 ? -11.102 -4.161 11.501 1.00 84.31 119 GLY A C 1
ATOM 949 O O . GLY A 1 119 ? -11.537 -5.182 10.970 1.00 84.31 119 GLY A O 1
ATOM 950 N N . LYS A 1 120 ? -11.101 -2.988 10.853 1.00 89.81 120 LYS A N 1
ATOM 951 C CA . LYS A 1 120 ? -11.458 -2.847 9.435 1.00 89.81 120 LYS A CA 1
ATOM 952 C C . LYS A 1 120 ? -10.289 -3.240 8.549 1.00 89.81 120 LYS A C 1
ATOM 954 O O . LYS A 1 120 ? -9.156 -2.840 8.806 1.00 89.81 120 LYS A O 1
ATOM 959 N N . ARG A 1 121 ? -10.582 -3.980 7.479 1.00 94.81 121 ARG A N 1
ATOM 960 C CA . ARG A 1 121 ? -9.590 -4.499 6.533 1.00 94.81 121 ARG A CA 1
ATOM 961 C C . ARG A 1 121 ? -9.965 -4.126 5.108 1.00 94.81 121 ARG A C 1
ATOM 963 O O . ARG A 1 121 ? -11.087 -4.375 4.679 1.00 94.81 121 ARG A O 1
ATOM 970 N N . TYR A 1 122 ? -9.003 -3.575 4.381 1.00 95.25 122 TYR A N 1
ATOM 971 C CA . TYR A 1 122 ? -9.112 -3.259 2.960 1.00 95.25 122 TYR A CA 1
ATOM 972 C C . TYR A 1 122 ? -8.107 -4.096 2.188 1.00 95.25 122 TYR A C 1
ATOM 974 O O . TYR A 1 122 ? -6.935 -4.138 2.560 1.00 95.25 122 TYR A O 1
ATOM 982 N N . TYR A 1 123 ? -8.556 -4.748 1.121 1.00 96.31 123 TYR A N 1
ATOM 983 C CA . TYR A 1 123 ? -7.741 -5.677 0.347 1.00 96.31 123 TYR A CA 1
ATOM 984 C C . TYR A 1 123 ? -7.481 -5.134 -1.051 1.00 96.31 123 TYR A C 1
ATOM 986 O O . TYR A 1 123 ? -8.400 -4.681 -1.727 1.00 96.31 123 TYR A O 1
ATOM 994 N N . PHE A 1 124 ? -6.233 -5.221 -1.494 1.00 95.50 124 PHE A N 1
ATOM 995 C CA . PHE A 1 124 ? -5.786 -4.769 -2.802 1.00 95.50 124 PHE A CA 1
ATOM 996 C C . PHE A 1 124 ? -5.099 -5.911 -3.537 1.00 95.50 124 PHE A C 1
ATOM 998 O O . PHE A 1 124 ? -4.210 -6.559 -2.982 1.00 95.50 124 PHE A O 1
ATOM 1005 N N . THR A 1 125 ? -5.481 -6.144 -4.787 1.00 92.94 125 THR A N 1
ATOM 1006 C CA . THR A 1 125 ? -4.930 -7.210 -5.629 1.00 92.94 125 THR A CA 1
ATOM 1007 C C . THR A 1 125 ? -4.345 -6.634 -6.904 1.00 92.94 125 THR A C 1
ATOM 1009 O O . THR A 1 125 ? -4.885 -5.684 -7.469 1.00 92.94 125 THR A O 1
ATOM 1012 N N . ARG A 1 126 ? -3.246 -7.222 -7.362 1.00 85.75 126 ARG A N 1
ATOM 1013 C CA . ARG A 1 126 ? -2.656 -6.893 -8.657 1.00 85.75 126 ARG A CA 1
ATOM 1014 C C . ARG A 1 126 ? -3.514 -7.349 -9.835 1.00 85.75 126 ARG A C 1
ATOM 1016 O O . ARG A 1 126 ? -4.156 -8.416 -9.710 1.00 85.75 126 ARG A O 1
#

Organism: NCBI:txid445961

Foldseek 3Di:
DDPVVVVVVVVVVVVVVVPPPQKDWDWWDWPPDPDPDDDQWDWDDDDPDTKTWTWTWIQGPVVRWIKGKIWIPPDDPWDKWKAKPVPGTFDFDDVVRTMTIDTDPDPPDWIWMWIDTPRDIIITTD

Sequence (126 aa):
MKKSLKIVLFIGSCMLLCSCPASSFVMYKLVGSDNDSYREYYDLIDGSDTIRAKVGVLHSFIDKKTYLTVKLNHVKEKKYKVFSTAYGEISMTSEEPYIFNKELKSTKKRDTVMIENAGKRYYFTR